Protein AF-A0A7H8TF10-F1 (afdb_monomer_lite)

Structure (mmCIF, N/CA/C/O backbone):
data_AF-A0A7H8TF10-F1
#
_entry.id   AF-A0A7H8TF10-F1
#
loop_
_atom_site.group_PDB
_atom_site.id
_atom_site.type_symbol
_atom_site.label_atom_id
_atom_site.label_alt_id
_atom_site.label_comp_id
_atom_site.label_asym_id
_atom_site.label_entity_id
_atom_site.label_seq_id
_atom_site.pdbx_PDB_ins_code
_atom_site.Cartn_x
_atom_site.Cartn_y
_atom_site.Cartn_z
_atom_site.occupancy
_atom_site.B_iso_or_equiv
_atom_site.auth_seq_id
_atom_site.auth_comp_id
_atom_site.auth_asym_id
_atom_site.auth_atom_id
_atom_site.pdbx_PDB_model_num
ATOM 1 N N . MET A 1 1 ? -20.694 -1.417 48.136 1.00 42.41 1 MET A N 1
ATOM 2 C CA . MET A 1 1 ? -20.228 -0.455 47.112 1.00 42.41 1 MET A CA 1
ATOM 3 C C . MET A 1 1 ? -19.610 -1.241 45.965 1.00 42.41 1 MET A C 1
ATOM 5 O O . MET A 1 1 ? -18.518 -1.773 46.115 1.00 42.41 1 MET A O 1
ATOM 9 N N . SER A 1 2 ? -20.337 -1.407 44.862 1.00 44.84 2 SER A N 1
ATOM 10 C CA . SER A 1 2 ? -19.860 -2.174 43.707 1.00 44.84 2 SER A CA 1
ATOM 11 C C . SER A 1 2 ? -18.919 -1.307 42.874 1.00 44.84 2 SER A C 1
ATOM 13 O O . SER A 1 2 ? -19.319 -0.244 42.404 1.00 44.84 2 SER A O 1
ATOM 15 N N . ARG A 1 3 ? -17.663 -1.741 42.708 1.00 53.97 3 ARG A N 1
ATOM 16 C CA . ARG A 1 3 ? -16.706 -1.102 41.792 1.00 53.97 3 ARG A CA 1
ATOM 17 C C . ARG A 1 3 ? -17.329 -1.038 40.390 1.00 53.97 3 ARG A C 1
ATOM 19 O O . ARG A 1 3 ? -17.786 -2.079 39.910 1.00 53.97 3 ARG A O 1
ATOM 26 N N . PRO A 1 4 ? -17.331 0.120 39.709 1.00 52.59 4 PRO A N 1
ATOM 27 C CA . PRO A 1 4 ? -17.712 0.155 38.309 1.00 52.59 4 PRO A CA 1
ATOM 28 C C . PRO A 1 4 ? -16.754 -0.758 37.540 1.00 52.59 4 PRO A C 1
ATOM 30 O O . PRO A 1 4 ? -15.534 -0.589 37.601 1.00 52.59 4 PRO A O 1
ATOM 33 N N . ARG A 1 5 ? -17.307 -1.767 36.855 1.00 54.16 5 ARG A N 1
ATOM 34 C CA . ARG A 1 5 ? -16.560 -2.578 35.892 1.00 54.16 5 ARG A CA 1
ATOM 35 C C . ARG A 1 5 ? -15.941 -1.600 34.897 1.00 54.16 5 ARG A C 1
ATOM 37 O O . ARG A 1 5 ? -16.673 -0.952 34.152 1.00 54.16 5 ARG A O 1
ATOM 44 N N . ARG A 1 6 ? -14.609 -1.468 34.915 1.00 49.38 6 ARG A N 1
ATOM 45 C CA . ARG A 1 6 ? -13.856 -0.819 33.837 1.00 49.38 6 ARG A CA 1
ATOM 46 C C . ARG A 1 6 ? -14.336 -1.477 32.547 1.00 49.38 6 ARG A C 1
ATOM 48 O O . ARG A 1 6 ? -14.052 -2.651 32.323 1.00 49.38 6 ARG A O 1
ATOM 55 N N . ARG A 1 7 ? -15.104 -0.748 31.733 1.00 51.22 7 ARG A N 1
ATOM 56 C CA . ARG A 1 7 ? -15.245 -1.106 30.323 1.00 51.22 7 ARG A CA 1
ATOM 57 C C . ARG A 1 7 ? -13.812 -1.218 29.792 1.00 51.22 7 ARG A C 1
ATOM 59 O O . ARG A 1 7 ? -13.016 -0.334 30.131 1.00 51.22 7 ARG A O 1
ATOM 66 N N . PRO A 1 8 ? -13.444 -2.280 29.058 1.00 47.03 8 PRO A N 1
ATOM 67 C CA . PRO A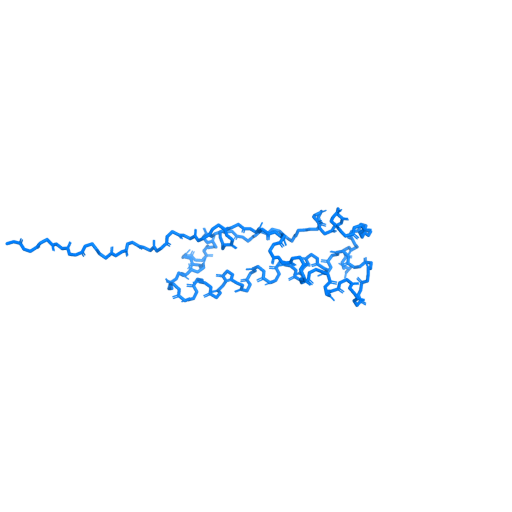 1 8 ? -12.173 -2.261 28.358 1.00 47.03 8 PRO A CA 1
ATOM 68 C C . PRO A 1 8 ? -12.173 -0.967 27.542 1.00 47.03 8 PRO A C 1
ATOM 70 O O . PRO A 1 8 ? -13.146 -0.675 26.844 1.00 47.03 8 PRO A O 1
ATOM 73 N N . GLY A 1 9 ? -11.155 -0.126 27.748 1.00 46.94 9 GLY A N 1
ATOM 74 C CA . GLY A 1 9 ? -10.956 1.039 26.893 1.00 46.94 9 GLY A CA 1
ATOM 75 C C . GLY A 1 9 ? -10.928 0.584 25.431 1.00 46.94 9 GLY A C 1
ATOM 76 O O . GLY A 1 9 ? -10.745 -0.614 25.184 1.00 46.94 9 GLY A O 1
ATOM 77 N N . PRO A 1 10 ? -11.129 1.494 24.463 1.00 54.28 10 PRO A N 1
ATOM 78 C CA . PRO A 1 10 ? -10.987 1.122 23.061 1.00 54.28 10 PRO A CA 1
ATOM 79 C C . PRO A 1 10 ? -9.667 0.365 22.903 1.00 54.28 10 PRO A C 1
ATOM 81 O O . PRO A 1 10 ? -8.644 0.806 23.438 1.00 54.28 10 PRO A O 1
ATOM 84 N N . ALA A 1 11 ? -9.711 -0.809 22.267 1.00 61.66 11 ALA A N 1
ATOM 85 C CA . ALA A 1 11 ? -8.496 -1.542 21.947 1.00 61.66 11 ALA A CA 1
ATOM 86 C C . ALA A 1 11 ? -7.525 -0.546 21.301 1.00 61.66 11 ALA A C 1
ATOM 88 O O . ALA A 1 11 ? -7.921 0.190 20.393 1.00 61.66 11 ALA A O 1
ATOM 89 N N . SER A 1 12 ? -6.296 -0.458 21.823 1.00 77.88 12 SER A N 1
ATOM 90 C CA . SER A 1 12 ? -5.279 0.400 21.215 1.00 77.88 12 SER A CA 1
ATOM 91 C C . SER A 1 12 ? -5.209 0.064 19.731 1.00 77.88 12 SER A C 1
ATOM 93 O O . SER A 1 12 ? -5.142 -1.116 19.379 1.00 77.88 12 SER A O 1
ATOM 95 N N . MET A 1 13 ? -5.267 1.084 18.874 1.00 82.38 13 MET A N 1
ATOM 96 C CA . MET A 1 13 ? -5.246 0.887 17.428 1.00 82.38 13 MET A CA 1
ATOM 97 C C . MET A 1 13 ? -4.009 0.059 17.047 1.00 82.38 13 MET A C 1
ATOM 99 O O . MET A 1 13 ? -2.905 0.414 17.471 1.00 82.38 13 MET A O 1
ATOM 103 N N . PRO A 1 14 ? -4.162 -1.045 16.295 1.00 87.31 14 PRO A N 1
ATOM 104 C CA . PRO A 1 14 ? -3.020 -1.830 15.858 1.00 87.31 14 PRO A CA 1
ATOM 105 C C . PRO A 1 14 ? -2.074 -1.000 14.976 1.00 87.31 14 PRO A C 1
ATOM 107 O O . PRO A 1 14 ? -2.557 -0.198 14.171 1.00 87.31 14 PRO A O 1
ATOM 110 N N . PRO A 1 15 ? -0.749 -1.235 15.030 1.00 88.00 15 PRO A N 1
ATOM 111 C CA . PRO A 1 15 ? 0.218 -0.474 14.235 1.00 88.00 15 PRO A CA 1
ATOM 112 C C . PRO A 1 15 ? -0.049 -0.486 12.722 1.00 88.00 15 PRO A C 1
ATOM 114 O O . PRO A 1 15 ? 0.108 0.533 12.065 1.00 88.00 15 PRO A O 1
ATOM 117 N N . HIS A 1 16 ? -0.510 -1.615 12.170 1.00 86.94 16 HIS A N 1
ATOM 118 C CA . HIS A 1 16 ? -0.832 -1.751 10.741 1.00 86.94 16 HIS A CA 1
ATOM 119 C C . HIS A 1 16 ? -2.113 -1.006 10.323 1.00 86.94 16 HIS A C 1
ATOM 121 O O . HIS A 1 16 ? -2.398 -0.889 9.137 1.00 86.94 16 HIS A O 1
ATOM 127 N N . VAL A 1 17 ? -2.899 -0.517 11.287 1.00 87.56 17 VAL A N 1
ATOM 128 C CA . VAL A 1 17 ? -4.087 0.319 11.064 1.00 87.56 17 VAL A CA 1
ATOM 129 C C . VAL A 1 17 ? -3.720 1.796 11.217 1.00 87.56 17 VAL A C 1
ATOM 131 O O . VAL A 1 17 ? -4.188 2.641 10.449 1.00 87.56 17 VAL A O 1
ATOM 134 N N . SER A 1 18 ? -2.869 2.137 12.189 1.00 86.75 18 SER A N 1
ATOM 135 C CA . SER A 1 18 ? -2.431 3.519 12.402 1.00 86.75 18 SER A CA 1
ATOM 136 C C . SER A 1 18 ? -1.453 3.986 11.326 1.00 86.75 18 SER A C 1
ATOM 138 O O . SER A 1 18 ? -1.605 5.100 10.827 1.00 86.75 18 SER A O 1
ATOM 140 N N . GLU A 1 19 ? -0.522 3.124 10.918 1.00 90.06 19 GLU A N 1
ATOM 141 C CA . GLU A 1 19 ? 0.580 3.427 10.005 1.00 90.06 19 GLU A CA 1
ATOM 142 C C . GLU A 1 19 ? 0.614 2.441 8.834 1.00 90.06 19 GLU A C 1
ATOM 144 O O . GLU A 1 19 ? 0.320 1.254 8.979 1.00 90.06 19 GLU A O 1
ATOM 149 N N . MET A 1 20 ? 0.989 2.931 7.652 1.00 93.56 20 MET A N 1
ATOM 150 C CA . MET A 1 20 ? 1.116 2.078 6.475 1.00 93.56 20 MET A CA 1
ATOM 151 C C . MET A 1 20 ? 2.413 1.268 6.548 1.00 93.56 20 MET A C 1
ATOM 153 O O . MET A 1 20 ? 3.505 1.830 6.485 1.00 93.56 20 MET A O 1
ATOM 157 N N . GLN A 1 21 ? 2.275 -0.056 6.616 1.00 94.31 21 GLN A N 1
ATOM 158 C CA . GLN A 1 21 ? 3.376 -1.021 6.580 1.00 94.31 21 GLN A CA 1
ATOM 159 C C . GLN A 1 21 ? 3.355 -1.745 5.223 1.00 94.31 21 GLN A C 1
ATOM 161 O O . GLN A 1 21 ? 2.651 -2.747 5.086 1.00 94.31 21 GLN A O 1
ATOM 166 N N . PRO A 1 22 ? 4.045 -1.228 4.188 1.00 94.44 22 PRO A N 1
ATOM 167 C CA . PRO A 1 22 ? 3.860 -1.687 2.811 1.00 94.44 22 PRO A CA 1
ATOM 168 C C . PRO A 1 22 ? 4.216 -3.166 2.599 1.00 94.44 22 PRO A C 1
ATOM 170 O O . PRO A 1 22 ? 3.568 -3.827 1.791 1.00 94.44 22 PRO A O 1
ATOM 173 N N . ASP A 1 23 ? 5.147 -3.722 3.381 1.00 97.31 23 ASP A N 1
ATOM 174 C CA . ASP A 1 23 ? 5.504 -5.145 3.327 1.00 97.31 23 ASP A CA 1
ATOM 175 C C . ASP A 1 23 ? 4.331 -6.092 3.633 1.00 97.31 23 ASP A C 1
ATOM 177 O O . ASP A 1 23 ? 4.284 -7.195 3.094 1.00 97.31 23 ASP A O 1
ATOM 181 N N . ARG A 1 24 ? 3.328 -5.659 4.414 1.00 96.81 24 ARG A N 1
ATOM 182 C CA . ARG A 1 24 ? 2.098 -6.438 4.667 1.00 96.81 24 ARG A CA 1
ATOM 183 C C . ARG A 1 24 ? 1.264 -6.651 3.398 1.00 96.81 24 ARG A C 1
ATOM 185 O O . ARG A 1 24 ? 0.493 -7.601 3.326 1.00 96.81 24 ARG A O 1
ATOM 192 N N . TYR A 1 25 ? 1.429 -5.783 2.403 1.00 97.31 25 TYR A N 1
ATOM 193 C CA . TYR A 1 25 ? 0.714 -5.818 1.127 1.00 97.31 25 TYR A CA 1
ATOM 194 C C . TYR A 1 25 ? 1.655 -6.149 -0.037 1.00 97.31 25 TYR A C 1
ATOM 196 O O . TYR A 1 25 ? 1.368 -5.800 -1.183 1.00 97.31 25 TYR A O 1
ATOM 204 N N . ARG A 1 26 ? 2.788 -6.811 0.239 1.00 97.75 26 ARG A N 1
ATOM 205 C CA . ARG A 1 26 ? 3.763 -7.188 -0.790 1.00 97.75 26 ARG A CA 1
ATOM 206 C C . ARG A 1 26 ? 3.129 -7.992 -1.920 1.00 97.75 26 ARG A C 1
ATOM 208 O O . ARG A 1 26 ? 3.380 -7.677 -3.078 1.00 97.75 26 ARG A O 1
ATOM 215 N N . ASP A 1 27 ? 2.250 -8.933 -1.591 1.00 98.12 27 ASP A N 1
ATOM 216 C CA . ASP A 1 27 ? 1.559 -9.762 -2.584 1.00 98.12 27 ASP A CA 1
ATOM 217 C C . ASP A 1 27 ? 0.591 -8.947 -3.457 1.00 98.12 27 ASP A C 1
ATOM 219 O O . ASP A 1 27 ? 0.409 -9.255 -4.630 1.00 98.12 27 ASP A O 1
ATOM 223 N N . VAL A 1 28 ? 0.024 -7.854 -2.928 1.00 98.00 28 VAL A N 1
ATOM 224 C CA . VAL A 1 28 ? -0.821 -6.930 -3.708 1.00 98.00 28 VAL A CA 1
ATOM 225 C C . VAL A 1 28 ? 0.011 -6.210 -4.767 1.00 98.00 28 VAL A C 1
ATOM 227 O O . VAL A 1 28 ? -0.413 -6.106 -5.916 1.00 98.00 28 VAL A O 1
ATOM 230 N N . ALA A 1 29 ? 1.198 -5.720 -4.393 1.00 97.75 29 ALA A N 1
ATOM 231 C CA . ALA A 1 29 ? 2.119 -5.110 -5.349 1.00 97.75 29 ALA A CA 1
ATOM 232 C C . ALA A 1 29 ? 2.627 -6.136 -6.371 1.00 97.75 29 ALA A C 1
ATOM 234 O O . ALA A 1 29 ? 2.611 -5.849 -7.564 1.00 97.75 29 ALA A O 1
ATOM 235 N N . ALA A 1 30 ? 3.025 -7.329 -5.917 1.00 97.94 30 ALA A N 1
ATOM 236 C CA . ALA A 1 30 ? 3.524 -8.395 -6.782 1.00 97.94 30 ALA A CA 1
ATOM 237 C C . ALA A 1 30 ? 2.476 -8.811 -7.823 1.00 97.94 30 ALA A C 1
ATOM 239 O O . ALA A 1 30 ? 2.754 -8.752 -9.015 1.00 97.94 30 ALA A O 1
ATOM 240 N N . GLY A 1 31 ? 1.248 -9.111 -7.389 1.00 98.00 31 GLY A N 1
ATOM 241 C CA . GLY A 1 31 ? 0.166 -9.500 -8.294 1.00 98.00 31 GLY A CA 1
ATOM 242 C C . GLY A 1 31 ? -0.233 -8.394 -9.276 1.00 98.00 31 GLY A C 1
ATOM 243 O O . GLY A 1 31 ? -0.619 -8.680 -10.405 1.00 98.00 31 GLY A O 1
ATOM 244 N N . TYR A 1 32 ? -0.103 -7.119 -8.892 1.00 97.1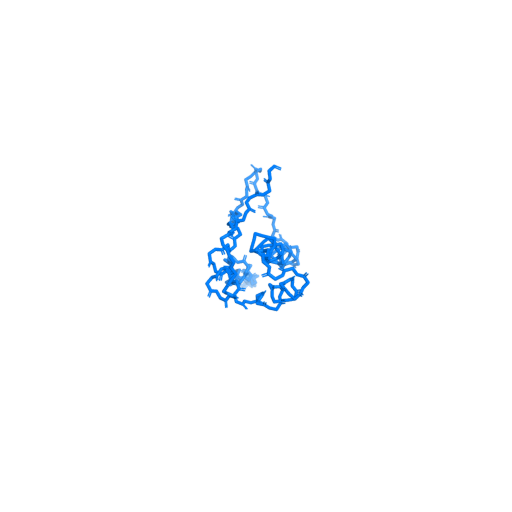9 32 TYR A N 1
ATOM 245 C CA . TYR A 1 32 ? -0.308 -6.017 -9.835 1.00 97.19 32 TYR A CA 1
ATOM 246 C C . TYR A 1 32 ? 0.805 -5.958 -10.892 1.00 97.19 32 TYR A C 1
ATOM 248 O O . TYR A 1 32 ? 0.530 -5.823 -12.085 1.00 97.19 32 TYR A O 1
ATOM 256 N N . LEU A 1 33 ? 2.062 -6.078 -10.459 1.00 97.56 33 LEU A N 1
ATOM 257 C CA . LEU A 1 33 ? 3.234 -6.011 -11.333 1.00 97.56 33 LEU A CA 1
ATOM 258 C C . LEU A 1 33 ? 3.369 -7.236 -12.246 1.00 97.56 33 LEU A C 1
ATOM 260 O O . LEU A 1 33 ? 3.928 -7.111 -13.327 1.00 97.56 33 LEU A O 1
ATOM 264 N N . GLU A 1 34 ? 2.814 -8.392 -11.883 1.00 96.88 34 GLU A N 1
ATOM 265 C CA . GLU A 1 34 ? 2.716 -9.540 -12.796 1.00 96.88 34 GLU A CA 1
ATOM 266 C C . GLU A 1 34 ? 1.943 -9.190 -14.079 1.00 96.88 34 GLU A C 1
ATOM 268 O O . GLU A 1 34 ? 2.334 -9.601 -15.170 1.00 96.88 34 GLU A O 1
ATOM 273 N N . ALA A 1 35 ? 0.876 -8.392 -13.964 1.00 95.56 35 ALA A N 1
ATOM 274 C CA . ALA A 1 35 ? 0.096 -7.920 -15.108 1.00 95.56 35 ALA A CA 1
ATOM 275 C C . ALA A 1 35 ? 0.677 -6.646 -15.749 1.00 95.56 35 ALA A C 1
ATOM 277 O O . ALA A 1 35 ? 0.509 -6.422 -16.951 1.00 95.56 35 ALA A O 1
ATOM 278 N N . HIS A 1 36 ? 1.353 -5.808 -14.956 1.00 94.56 36 HIS A N 1
ATOM 279 C CA . HIS A 1 36 ? 1.865 -4.498 -15.368 1.00 94.56 36 HIS A CA 1
ATOM 280 C C . HIS A 1 36 ? 3.292 -4.245 -14.832 1.00 94.56 36 HIS A C 1
ATOM 282 O O . HIS A 1 36 ? 3.464 -3.428 -13.923 1.00 94.56 36 HIS A O 1
ATOM 288 N N . PRO A 1 37 ? 4.332 -4.904 -15.386 1.00 93.00 37 PRO A N 1
ATOM 289 C CA . PRO A 1 37 ? 5.674 -4.950 -14.780 1.00 93.00 37 PRO A CA 1
ATOM 290 C C . PRO A 1 37 ? 6.359 -3.596 -14.565 1.00 93.00 37 PRO A C 1
ATOM 292 O O . PRO A 1 37 ? 7.135 -3.437 -13.626 1.00 93.00 37 PRO A O 1
ATOM 295 N N . ASP A 1 38 ? 6.051 -2.608 -15.404 1.00 93.56 38 ASP A N 1
ATOM 296 C CA . ASP A 1 38 ? 6.699 -1.292 -15.379 1.00 93.56 38 ASP A CA 1
ATOM 297 C C . ASP A 1 38 ? 5.883 -0.216 -14.641 1.00 93.56 38 ASP A C 1
ATOM 299 O O . ASP A 1 38 ? 6.276 0.953 -14.597 1.00 93.56 38 ASP A O 1
ATOM 303 N N . ASP A 1 39 ? 4.732 -0.569 -14.065 1.00 95.25 39 ASP A N 1
ATOM 304 C CA . ASP A 1 39 ? 3.775 0.410 -13.552 1.00 95.25 39 ASP A CA 1
ATOM 305 C C . ASP A 1 39 ? 3.904 0.650 -12.037 1.00 95.25 39 ASP A C 1
ATOM 307 O O . ASP A 1 39 ? 3.054 0.294 -11.213 1.00 95.25 39 ASP A O 1
ATOM 311 N N . THR A 1 40 ? 5.008 1.303 -11.663 1.00 96.44 40 THR A N 1
ATOM 312 C CA . THR A 1 40 ? 5.351 1.639 -10.270 1.00 96.44 40 THR A CA 1
ATOM 313 C C . THR A 1 40 ? 4.271 2.458 -9.569 1.00 96.44 40 THR A C 1
ATOM 315 O O . THR A 1 40 ? 4.003 2.252 -8.381 1.00 96.44 40 THR A O 1
ATOM 318 N N . PHE A 1 41 ? 3.669 3.422 -10.275 1.00 95.94 41 PHE A N 1
ATOM 319 C CA . PHE A 1 41 ? 2.675 4.311 -9.679 1.00 95.94 41 PHE A CA 1
ATOM 320 C C . PHE A 1 41 ? 1.425 3.526 -9.297 1.00 95.94 41 PHE A C 1
ATOM 322 O O . PHE A 1 41 ? 0.971 3.603 -8.149 1.00 95.94 41 PHE A O 1
ATOM 329 N N . TRP A 1 42 ? 0.885 2.739 -10.227 1.00 96.56 42 TRP A N 1
ATOM 330 C CA . TRP A 1 42 ? -0.347 2.016 -9.963 1.00 96.56 42 TRP A CA 1
ATOM 331 C C . TRP A 1 42 ? -0.152 0.825 -9.023 1.00 96.56 42 TRP A C 1
ATOM 333 O O . TRP A 1 42 ? -1.031 0.586 -8.192 1.00 96.56 42 TRP A O 1
ATOM 343 N N . ALA A 1 43 ? 1.021 0.185 -9.020 1.00 97.50 43 ALA A N 1
ATOM 344 C CA . ALA A 1 43 ? 1.387 -0.787 -7.989 1.00 97.50 43 ALA A CA 1
ATOM 345 C C . ALA A 1 43 ? 1.395 -0.155 -6.582 1.00 97.50 43 ALA A C 1
ATOM 347 O O . ALA A 1 43 ? 0.816 -0.702 -5.638 1.00 97.50 43 ALA A O 1
ATOM 348 N N . ALA A 1 44 ? 1.965 1.047 -6.428 1.00 97.50 44 ALA A N 1
ATOM 349 C CA . ALA A 1 44 ? 1.929 1.774 -5.156 1.00 97.50 44 ALA A CA 1
ATOM 350 C C . ALA A 1 44 ? 0.499 2.185 -4.767 1.00 97.50 44 ALA A C 1
ATOM 352 O O . ALA A 1 44 ? 0.115 2.089 -3.599 1.00 97.50 44 ALA A O 1
ATOM 353 N N . MET A 1 45 ? -0.323 2.600 -5.733 1.00 97.62 45 MET A N 1
ATOM 354 C CA . MET A 1 45 ? -1.737 2.900 -5.497 1.00 97.62 45 MET A CA 1
ATOM 355 C C . MET A 1 45 ? -2.532 1.664 -5.067 1.00 97.62 45 MET A C 1
ATOM 357 O O . MET A 1 45 ? -3.426 1.795 -4.231 1.00 97.62 45 MET A O 1
ATOM 361 N N . ALA A 1 46 ? -2.223 0.478 -5.598 1.00 97.50 46 ALA A N 1
ATOM 362 C CA . ALA A 1 46 ? -2.859 -0.773 -5.193 1.00 97.50 46 ALA A CA 1
ATOM 363 C C . ALA A 1 46 ? -2.572 -1.088 -3.717 1.00 97.50 46 ALA A C 1
ATOM 365 O O . ALA A 1 46 ? -3.508 -1.303 -2.945 1.00 97.50 46 ALA A O 1
ATOM 366 N N . VAL A 1 47 ? -1.304 -0.994 -3.297 1.00 97.94 47 VAL A N 1
ATOM 367 C CA . VAL A 1 47 ? -0.901 -1.139 -1.885 1.00 97.94 47 VAL A CA 1
ATOM 368 C C . VAL A 1 47 ? -1.604 -0.115 -0.996 1.00 97.94 47 VAL A C 1
ATOM 370 O O . VAL A 1 47 ? -2.179 -0.461 0.035 1.00 97.94 47 VAL A O 1
ATOM 373 N N . TRP A 1 48 ? -1.606 1.153 -1.408 1.00 96.81 48 TRP A N 1
ATOM 374 C CA . TRP A 1 48 ? -2.244 2.229 -0.653 1.00 96.81 48 TRP A CA 1
ATOM 375 C C . TRP A 1 48 ? -3.752 2.009 -0.477 1.00 96.81 48 TRP A C 1
ATOM 377 O O . TRP A 1 48 ? -4.285 2.181 0.620 1.00 96.81 48 TRP A O 1
ATOM 387 N N . LYS A 1 49 ? -4.447 1.577 -1.536 1.00 96.50 49 LYS A N 1
ATOM 388 C CA . LYS A 1 49 ? -5.876 1.236 -1.484 1.00 96.50 49 LYS A CA 1
ATOM 389 C C . LYS A 1 49 ? -6.142 0.043 -0.566 1.00 96.50 49 LYS A C 1
ATOM 391 O O . LYS A 1 49 ? -7.106 0.098 0.194 1.00 96.50 49 LYS A O 1
ATOM 396 N N . ALA A 1 50 ? -5.299 -0.991 -0.604 1.00 97.06 50 ALA A N 1
ATOM 397 C CA . ALA A 1 50 ? -5.418 -2.152 0.278 1.00 97.06 50 ALA A CA 1
ATOM 398 C C . ALA A 1 50 ? -5.291 -1.751 1.758 1.00 97.06 50 ALA A C 1
ATOM 400 O O . ALA A 1 50 ? -6.160 -2.091 2.561 1.00 97.06 50 ALA A O 1
ATOM 401 N N . TYR A 1 51 ? -4.294 -0.927 2.093 1.00 95.56 51 TYR A N 1
ATOM 402 C CA . TYR A 1 51 ? -4.143 -0.355 3.433 1.00 95.56 51 TYR A CA 1
ATOM 403 C C . TYR A 1 51 ? -5.369 0.461 3.868 1.00 95.56 51 TYR A C 1
ATOM 405 O O . TYR A 1 51 ? -5.900 0.269 4.963 1.00 95.56 51 TYR A O 1
ATOM 413 N N . LEU A 1 52 ? -5.861 1.365 3.014 1.00 93.44 52 LEU A N 1
ATOM 414 C CA . LEU A 1 52 ? -7.026 2.189 3.349 1.00 93.44 52 LEU A CA 1
ATOM 415 C C . LEU A 1 52 ? -8.302 1.360 3.540 1.00 93.44 52 LEU A C 1
ATOM 417 O O . LEU A 1 52 ? -9.140 1.739 4.363 1.00 93.44 52 LEU A O 1
ATOM 421 N N . ALA A 1 53 ? -8.457 0.261 2.799 1.00 93.50 53 ALA A N 1
ATOM 422 C CA . ALA A 1 53 ? -9.566 -0.669 2.963 1.00 93.50 53 ALA A CA 1
ATOM 423 C C . ALA A 1 53 ? -9.484 -1.396 4.312 1.00 93.50 53 ALA A C 1
ATOM 425 O O . ALA A 1 53 ? -10.436 -1.315 5.086 1.00 93.50 53 ALA A O 1
ATOM 426 N N . GLU A 1 54 ? -8.334 -1.992 4.645 1.00 93.69 54 GLU A N 1
ATOM 427 C CA . GLU A 1 54 ? -8.123 -2.665 5.935 1.00 93.69 54 GLU A CA 1
ATOM 428 C C . GLU A 1 54 ? -8.352 -1.708 7.111 1.00 93.69 54 GLU A C 1
ATOM 430 O O . GLU A 1 54 ? -9.082 -2.019 8.055 1.00 93.69 54 GLU A O 1
ATOM 435 N N . ARG A 1 55 ? -7.802 -0.492 7.024 1.00 91.19 55 ARG A N 1
ATOM 436 C CA . ARG A 1 55 ? -8.001 0.543 8.040 1.00 91.19 55 ARG A CA 1
ATOM 437 C C . ARG A 1 55 ? -9.474 0.899 8.213 1.00 91.19 55 ARG A C 1
ATOM 439 O O . ARG A 1 55 ? -9.950 1.039 9.338 1.00 91.19 55 ARG A O 1
ATOM 446 N N . ARG A 1 56 ? -10.197 1.088 7.104 1.00 90.44 56 ARG A N 1
ATOM 447 C CA . ARG A 1 56 ? -11.631 1.405 7.119 1.00 90.44 56 ARG A CA 1
ATOM 448 C C . ARG A 1 56 ? -12.429 0.287 7.778 1.00 90.44 56 ARG A C 1
ATOM 450 O O . ARG A 1 56 ? -13.305 0.587 8.586 1.00 90.44 56 ARG A O 1
ATOM 457 N N . ASP A 1 57 ? -12.127 -0.957 7.440 1.00 92.56 57 ASP A N 1
ATOM 458 C CA . ASP A 1 57 ? -12.852 -2.115 7.947 1.00 92.56 57 ASP A CA 1
ATOM 459 C C . ASP A 1 57 ? -12.598 -2.283 9.453 1.00 92.56 57 ASP A C 1
ATOM 461 O O . ASP A 1 57 ? -13.556 -2.364 10.219 1.00 92.56 57 ASP A O 1
ATOM 465 N N . TRP A 1 58 ? -11.348 -2.138 9.914 1.00 91.38 58 TRP A N 1
ATOM 466 C CA . TRP A 1 58 ? 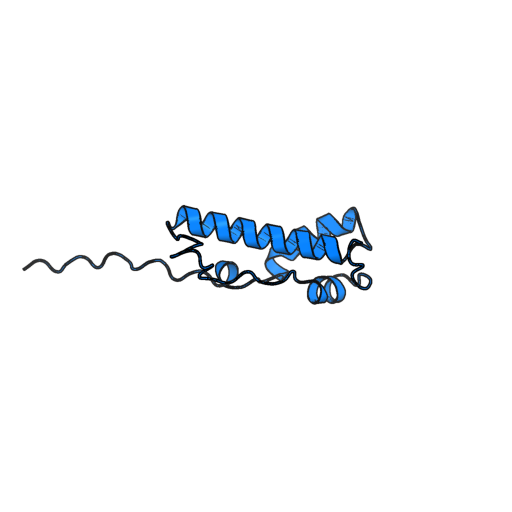-11.041 -2.126 11.350 1.00 91.38 58 TRP A CA 1
ATOM 467 C C . TRP A 1 58 ? -11.771 -1.002 12.095 1.00 91.38 58 TRP A C 1
ATOM 469 O O . TRP A 1 58 ? -12.352 -1.235 13.156 1.00 91.38 58 TRP A O 1
ATO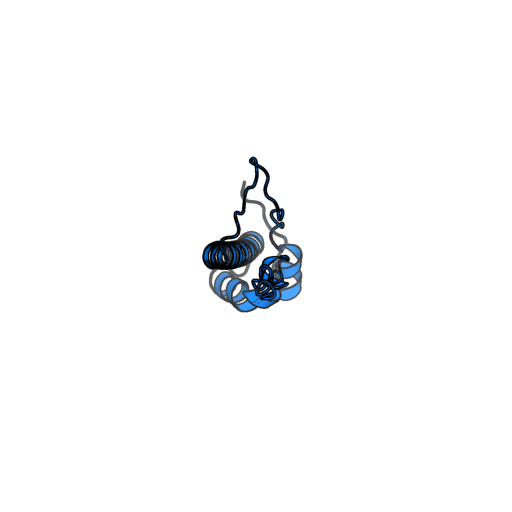M 479 N N . MET A 1 59 ? -11.775 0.221 11.548 1.00 89.06 59 MET A N 1
ATOM 480 C CA . MET A 1 59 ? -12.473 1.354 12.167 1.00 89.06 59 MET A CA 1
ATOM 481 C C . MET A 1 59 ? -13.975 1.097 12.287 1.00 89.06 59 MET A C 1
ATOM 483 O O . MET A 1 59 ? -14.551 1.347 13.346 1.00 89.06 59 MET A O 1
ATOM 487 N N . ARG A 1 60 ? -14.600 0.575 11.226 1.00 89.44 60 ARG A N 1
ATOM 488 C CA . ARG A 1 60 ? -16.021 0.212 11.221 1.00 89.44 60 ARG A CA 1
ATOM 489 C C . ARG A 1 60 ? -16.318 -0.824 12.302 1.00 89.44 60 ARG A C 1
ATOM 491 O O . ARG A 1 60 ? -17.234 -0.618 13.095 1.00 89.44 60 ARG A O 1
ATOM 498 N N . ASP A 1 61 ? -15.523 -1.885 12.360 1.00 91.56 61 ASP A N 1
ATOM 499 C CA . ASP A 1 61 ? -15.752 -3.016 13.259 1.00 91.56 61 ASP A CA 1
ATOM 500 C C . ASP A 1 61 ? -15.499 -2.647 14.738 1.00 91.56 61 ASP A C 1
ATOM 502 O O . ASP A 1 61 ? -16.063 -3.264 15.640 1.00 91.56 61 ASP A O 1
ATOM 506 N N . ASN A 1 62 ? -14.724 -1.585 14.999 1.00 88.56 62 ASN A N 1
ATOM 507 C CA . ASN A 1 62 ? -14.439 -1.060 16.341 1.00 88.56 62 ASN A CA 1
ATOM 508 C C . ASN A 1 62 ? -15.220 0.226 16.687 1.00 88.56 62 ASN A C 1
ATOM 510 O O . ASN A 1 62 ? -14.964 0.845 17.721 1.00 88.56 62 ASN A O 1
ATOM 514 N N . GLY A 1 63 ? -16.165 0.653 15.841 1.00 87.44 63 GLY A N 1
ATOM 515 C CA . GLY A 1 63 ? -16.991 1.845 16.079 1.00 87.44 63 GLY A CA 1
ATOM 516 C C . GLY A 1 63 ? -16.222 3.175 16.059 1.00 87.44 63 GLY A C 1
ATOM 517 O O . GLY A 1 63 ? -16.698 4.174 16.604 1.00 87.44 63 GLY A O 1
ATOM 518 N N . VAL A 1 64 ? -15.040 3.209 15.443 1.00 83.81 64 VAL A N 1
ATOM 519 C CA . VAL A 1 64 ? -14.196 4.403 15.323 1.00 83.81 64 VAL A CA 1
ATOM 520 C C . VAL A 1 64 ? -14.635 5.218 14.108 1.00 83.81 64 VAL A C 1
ATOM 522 O O . VAL A 1 64 ? -14.675 4.725 12.981 1.00 83.81 64 VAL A O 1
ATOM 525 N N . ARG A 1 65 ? -14.953 6.500 14.314 1.00 79.31 65 ARG A N 1
ATOM 526 C CA . ARG A 1 65 ? -15.274 7.422 13.215 1.00 79.31 65 ARG A CA 1
ATOM 527 C C . ARG A 1 65 ? -13.989 8.001 12.623 1.00 79.31 65 ARG A C 1
ATOM 529 O O . ARG A 1 65 ? -13.201 8.606 13.343 1.00 79.31 65 ARG A O 1
ATOM 536 N N . ARG A 1 66 ? -13.820 7.869 11.302 1.00 73.75 66 ARG A N 1
ATOM 537 C CA . ARG A 1 66 ? -12.682 8.444 10.554 1.00 73.75 66 ARG A CA 1
ATOM 538 C C . ARG A 1 66 ? -12.657 9.974 10.596 1.00 73.75 66 ARG A C 1
ATOM 540 O O . ARG A 1 66 ? -11.592 10.576 10.638 1.00 73.75 66 ARG A O 1
ATOM 547 N N . TYR A 1 67 ? -13.840 10.583 10.570 1.00 74.94 67 TYR A N 1
ATOM 548 C CA . TYR A 1 67 ? -14.005 12.028 10.626 1.00 74.94 67 TYR A CA 1
ATOM 549 C C . TYR A 1 67 ? -14.665 12.422 11.941 1.00 74.94 67 TYR A C 1
ATOM 551 O O . TYR A 1 67 ? -15.729 11.901 12.288 1.00 74.94 67 TYR A O 1
ATOM 559 N N . VAL A 1 68 ? -14.041 13.362 12.643 1.00 70.56 68 VAL A N 1
ATOM 560 C CA . VAL A 1 68 ? -14.611 14.047 13.808 1.00 70.56 68 VAL A CA 1
ATOM 561 C C . VAL A 1 68 ? -14.587 15.534 13.482 1.00 70.56 68 VAL A C 1
ATOM 563 O O . VAL A 1 68 ? -13.551 16.058 13.078 1.00 70.56 68 VAL A O 1
ATOM 566 N N . ASP A 1 69 ? -15.752 16.180 13.540 1.00 77.38 69 ASP A N 1
ATOM 567 C CA . ASP A 1 69 ? -15.935 17.598 13.194 1.00 77.38 69 ASP A CA 1
ATOM 568 C C . ASP A 1 69 ? -15.354 17.986 11.818 1.00 77.38 69 ASP A C 1
ATOM 570 O O . ASP A 1 69 ? -14.752 19.041 11.631 1.00 77.38 69 ASP A O 1
ATOM 574 N N . GLY A 1 70 ? -15.501 17.087 10.837 1.00 71.75 70 GLY A N 1
ATOM 575 C CA . GLY A 1 70 ? -15.041 17.291 9.460 1.00 71.75 70 GLY A CA 1
ATOM 576 C C . GLY A 1 70 ? -13.535 17.114 9.233 1.00 71.75 70 GLY A C 1
ATOM 577 O O . GLY A 1 70 ? -13.079 17.277 8.104 1.00 71.75 70 GLY A O 1
ATOM 578 N N . ARG A 1 71 ? -12.751 16.749 10.258 1.00 70.00 71 ARG A N 1
ATOM 579 C CA . ARG A 1 71 ? -11.301 16.512 10.140 1.00 70.00 71 ARG A CA 1
ATOM 580 C C . ARG A 1 71 ? -10.976 15.020 10.156 1.00 70.00 71 ARG A C 1
ATOM 582 O O . ARG A 1 71 ? -11.537 14.278 10.960 1.00 70.00 71 ARG A O 1
ATOM 589 N N . ASP A 1 72 ? -10.067 14.596 9.271 1.00 77.75 72 ASP A N 1
ATOM 590 C CA . ASP A 1 72 ? -9.483 13.246 9.298 1.00 77.75 72 ASP A CA 1
ATOM 591 C C . ASP A 1 72 ? -8.600 13.131 10.545 1.00 77.75 72 ASP A C 1
ATOM 593 O O . ASP A 1 72 ? -7.580 13.814 10.659 1.00 77.75 72 ASP A O 1
ATOM 597 N N . THR A 1 73 ? -9.020 12.307 11.502 1.00 71.62 73 THR A N 1
ATOM 598 C CA . THR A 1 73 ? -8.366 12.201 12.813 1.00 71.62 73 THR A CA 1
ATOM 599 C C . THR A 1 73 ? -7.046 11.448 12.769 1.00 71.62 73 THR A C 1
ATOM 601 O O . THR A 1 73 ? -6.256 11.556 13.704 1.00 71.62 73 THR A O 1
ATOM 604 N N . LEU A 1 74 ? -6.792 10.693 11.700 1.00 75.88 74 LEU A N 1
ATOM 605 C CA . LEU A 1 74 ? -5.642 9.800 11.615 1.00 75.88 74 LEU A CA 1
ATOM 606 C C . LEU A 1 74 ? -4.683 10.158 10.474 1.00 75.88 74 LEU A C 1
ATOM 608 O O . LEU A 1 74 ? -3.673 9.476 10.291 1.00 75.88 74 LEU A O 1
ATOM 612 N N . GLY A 1 75 ? -5.024 11.181 9.684 1.00 81.19 75 GLY A N 1
ATOM 613 C CA . GLY A 1 75 ? -4.323 11.545 8.458 1.00 81.19 75 GLY A CA 1
ATOM 614 C C . GLY A 1 75 ? -4.424 10.468 7.373 1.00 81.19 75 GLY A C 1
ATOM 615 O O . GLY A 1 75 ? -4.652 9.286 7.633 1.00 81.19 75 GLY A O 1
ATOM 616 N N . THR A 1 76 ? -4.225 10.864 6.120 1.00 80.62 76 THR A N 1
ATOM 617 C CA . THR A 1 76 ? -4.159 9.919 5.001 1.00 80.62 76 THR A CA 1
ATOM 618 C C . THR A 1 76 ? -2.702 9.805 4.541 1.00 80.62 76 THR A C 1
ATOM 620 O O . THR A 1 76 ? -2.139 10.809 4.096 1.00 80.62 76 THR A O 1
ATOM 623 N N . PRO A 1 77 ? -2.057 8.626 4.665 1.00 87.38 77 PRO A N 1
ATOM 624 C CA . PRO A 1 77 ? -0.671 8.465 4.238 1.00 87.38 77 PRO A CA 1
ATOM 625 C C . PRO A 1 77 ? -0.559 8.589 2.720 1.00 87.38 77 PRO A C 1
ATOM 627 O O . PRO A 1 77 ? -1.537 8.398 1.997 1.00 87.38 77 PRO A O 1
ATOM 630 N N . ARG A 1 78 ? 0.641 8.895 2.226 1.00 90.94 78 ARG A N 1
ATOM 631 C CA . ARG A 1 78 ? 0.924 8.897 0.784 1.00 90.94 78 ARG A CA 1
ATOM 632 C C . ARG A 1 78 ? 1.136 7.463 0.275 1.00 90.94 78 ARG A C 1
ATOM 634 O O . ARG A 1 78 ? 1.579 6.625 1.059 1.00 90.94 78 ARG A O 1
ATOM 641 N N . PRO A 1 79 ? 0.887 7.178 -1.015 1.00 94.06 79 PRO A N 1
ATOM 642 C CA . PRO A 1 79 ? 1.228 5.888 -1.610 1.00 94.06 79 PRO A CA 1
ATOM 643 C C . PRO A 1 79 ? 2.733 5.564 -1.504 1.00 94.06 79 PRO A C 1
ATOM 645 O O . PRO A 1 79 ? 3.561 6.472 -1.641 1.00 94.06 79 PRO A O 1
ATOM 648 N N . PRO A 1 80 ? 3.123 4.290 -1.302 1.00 96.69 80 PRO A N 1
ATOM 649 C CA . PRO A 1 80 ? 4.509 3.885 -1.049 1.00 96.69 80 PRO A CA 1
ATOM 650 C C . PRO A 1 80 ? 5.343 3.740 -2.338 1.00 96.69 80 PRO A C 1
ATOM 652 O O . PRO A 1 80 ? 5.953 2.702 -2.582 1.00 96.69 80 PRO A O 1
ATOM 655 N N . ILE A 1 81 ? 5.402 4.789 -3.166 1.00 96.75 81 ILE A N 1
ATOM 656 C CA . ILE A 1 81 ? 6.063 4.765 -4.489 1.00 96.75 81 ILE A CA 1
ATOM 657 C C . ILE A 1 81 ? 7.540 4.361 -4.392 1.00 96.75 81 ILE A C 1
ATOM 659 O O . ILE A 1 81 ? 7.992 3.468 -5.106 1.00 96.75 81 ILE A O 1
ATOM 663 N N . ALA A 1 82 ? 8.295 4.999 -3.492 1.00 96.44 82 ALA A N 1
ATOM 664 C CA . ALA A 1 82 ? 9.720 4.714 -3.325 1.00 96.44 82 ALA A CA 1
ATOM 665 C C . ALA A 1 82 ? 9.969 3.265 -2.883 1.00 96.44 82 ALA A C 1
ATOM 667 O O . ALA A 1 82 ? 10.910 2.635 -3.358 1.00 96.44 82 ALA A O 1
ATOM 668 N N . TRP A 1 83 ? 9.108 2.731 -2.013 1.00 97.69 83 TRP A N 1
ATOM 669 C CA . TRP A 1 83 ? 9.206 1.346 -1.564 1.00 97.69 83 TRP A CA 1
ATOM 670 C C . TRP A 1 83 ? 8.929 0.367 -2.709 1.00 97.69 83 TRP A C 1
ATOM 672 O O . TRP A 1 83 ? 9.713 -0.555 -2.882 1.00 97.69 83 TRP A O 1
ATOM 682 N N . VAL A 1 84 ? 7.901 0.587 -3.543 1.00 97.56 84 VAL A N 1
ATOM 683 C CA . VAL A 1 84 ? 7.641 -0.286 -4.708 1.00 97.56 84 VAL A CA 1
ATOM 684 C C . VAL A 1 84 ? 8.852 -0.310 -5.639 1.00 97.56 84 VAL A C 1
ATOM 686 O O . VAL A 1 84 ? 9.341 -1.385 -5.979 1.00 97.56 84 VAL A O 1
ATOM 689 N N . ARG A 1 85 ? 9.388 0.872 -5.971 1.00 96.75 85 ARG A N 1
ATOM 690 C CA . ARG A 1 85 ? 10.559 1.008 -6.845 1.00 96.75 85 ARG A CA 1
ATOM 691 C C . ARG A 1 85 ? 11.756 0.210 -6.334 1.00 96.75 85 ARG A C 1
ATOM 693 O O . ARG A 1 85 ? 12.369 -0.543 -7.080 1.00 96.75 85 ARG A O 1
ATOM 700 N N . LEU A 1 86 ? 12.097 0.394 -5.060 1.00 97.56 86 LEU A N 1
ATOM 701 C CA . LEU A 1 86 ? 13.272 -0.234 -4.456 1.00 97.56 86 LEU A CA 1
ATOM 702 C C . LEU A 1 86 ? 13.078 -1.739 -4.229 1.00 97.56 86 LEU A C 1
ATOM 704 O O . LEU A 1 86 ? 14.018 -2.500 -4.425 1.00 97.56 86 LEU A O 1
ATOM 708 N N . THR A 1 87 ? 11.876 -2.173 -3.843 1.00 97.75 87 THR A N 1
ATOM 709 C CA . THR A 1 87 ? 11.588 -3.577 -3.513 1.00 97.75 87 THR A CA 1
ATOM 710 C C . THR A 1 87 ? 11.432 -4.460 -4.749 1.00 97.75 87 THR A C 1
ATOM 712 O O . THR A 1 87 ? 11.851 -5.615 -4.717 1.00 97.75 87 THR A O 1
ATOM 715 N N . PHE A 1 88 ? 10.834 -3.940 -5.825 1.00 96.69 88 PHE A N 1
ATOM 716 C CA . PHE A 1 88 ? 10.527 -4.713 -7.035 1.00 96.69 88 PHE A CA 1
ATOM 717 C C . PHE A 1 88 ? 11.417 -4.364 -8.235 1.00 96.69 88 PHE A C 1
ATOM 719 O O . PHE A 1 88 ? 11.291 -4.990 -9.281 1.00 96.69 88 PHE A O 1
ATOM 726 N N . GLY A 1 89 ? 12.323 -3.389 -8.102 1.00 95.75 89 GLY A N 1
ATOM 727 C CA . GLY A 1 89 ? 13.229 -2.993 -9.185 1.00 95.75 89 GLY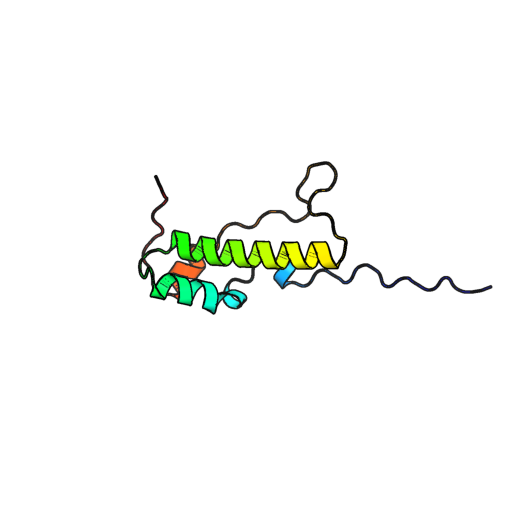 A CA 1
ATOM 728 C C . GLY A 1 89 ? 12.522 -2.330 -10.371 1.00 95.75 89 GLY A C 1
ATOM 729 O O . GLY A 1 89 ? 13.031 -2.376 -11.487 1.00 95.75 89 GLY A O 1
ATOM 730 N N . THR A 1 90 ? 11.351 -1.733 -10.143 1.00 94.50 90 THR A N 1
ATOM 731 C CA . THR A 1 90 ? 10.538 -1.099 -11.186 1.00 94.50 90 THR A CA 1
ATOM 732 C C . THR A 1 90 ? 11.099 0.281 -11.571 1.00 94.50 90 THR A C 1
ATOM 734 O O . THR A 1 90 ? 11.877 0.874 -10.812 1.00 94.50 90 THR A O 1
ATOM 737 N N . PRO A 1 91 ? 10.737 0.840 -12.742 1.00 93.31 91 PRO A N 1
ATOM 738 C CA . PRO A 1 91 ? 11.196 2.168 -13.156 1.00 93.31 91 PRO A CA 1
ATOM 739 C C . PRO A 1 91 ? 10.638 3.299 -12.273 1.00 93.31 91 PRO A C 1
ATOM 741 O O . PRO A 1 91 ? 9.815 3.103 -11.376 1.00 93.31 91 PRO A O 1
ATOM 744 N N . GLU A 1 92 ? 11.082 4.534 -12.512 1.00 91.88 92 GLU A N 1
ATOM 745 C CA . GLU A 1 92 ? 10.499 5.699 -11.846 1.00 91.88 92 GLU A CA 1
ATOM 746 C C . GLU A 1 92 ? 9.006 5.848 -12.180 1.00 91.88 92 GLU A C 1
ATOM 748 O O . GLU A 1 92 ? 8.576 5.612 -13.311 1.00 91.88 92 GLU A O 1
ATOM 753 N N . ALA A 1 93 ? 8.207 6.224 -11.177 1.00 87.12 93 ALA A N 1
ATOM 754 C CA . ALA A 1 93 ? 6.772 6.388 -11.343 1.00 87.12 93 ALA A CA 1
ATOM 755 C C . ALA A 1 93 ? 6.467 7.472 -12.381 1.00 87.12 93 ALA A C 1
ATOM 757 O O . ALA A 1 93 ? 6.824 8.639 -12.209 1.00 87.12 93 ALA A O 1
ATOM 758 N N . ARG A 1 94 ? 5.757 7.082 -13.439 1.00 85.75 94 ARG A N 1
ATOM 759 C CA . ARG A 1 94 ? 5.173 8.022 -14.392 1.00 85.75 94 ARG A CA 1
ATOM 760 C C . ARG A 1 94 ? 3.844 8.498 -13.829 1.00 85.75 94 ARG A C 1
ATOM 762 O O . ARG A 1 94 ? 2.948 7.694 -13.587 1.00 85.75 94 ARG A O 1
ATOM 769 N N . TRP A 1 95 ? 3.735 9.798 -13.589 1.00 74.12 95 TRP A N 1
ATOM 770 C CA . TRP A 1 95 ? 2.483 1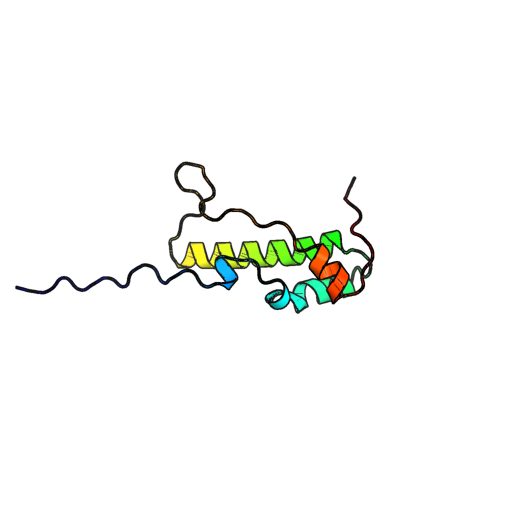0.386 -13.133 1.00 74.12 95 TRP A CA 1
ATOM 771 C C . TRP A 1 95 ? 1.456 10.343 -14.271 1.00 74.12 95 TRP A C 1
ATOM 773 O O . TRP A 1 95 ? 1.805 10.714 -15.396 1.00 74.12 95 TRP A O 1
ATOM 783 N N . PRO A 1 96 ? 0.215 9.892 -14.014 1.00 69.00 96 PRO A N 1
ATOM 784 C CA . PRO A 1 96 ? -0.844 9.999 -15.005 1.00 69.00 96 PRO A CA 1
ATOM 785 C C . PRO A 1 96 ? -1.060 11.480 -15.329 1.00 69.00 96 PRO A C 1
ATOM 787 O O . PRO A 1 96 ? -1.146 12.310 -14.421 1.00 69.00 96 PRO A O 1
ATOM 790 N N . SER A 1 97 ? -1.045 11.786 -16.625 1.00 59.88 97 SER A N 1
ATOM 791 C CA . SER A 1 97 ? -1.235 13.132 -17.179 1.00 59.88 97 SER A CA 1
ATOM 792 C C . SER A 1 97 ? -2.687 13.581 -17.084 1.00 59.88 97 SER A C 1
ATOM 794 O O . SER A 1 97 ? -3.572 12.701 -17.184 1.00 59.88 97 SER A O 1
#

Sequence (97 aa):
MSRPRRRPGPASMPPHVSEMQPDRYRDVAAGYLEAHPDDTFWAAMAVWKAYLAERRDWMRDNGVRRYVDGRDTLGTPRPPIAWVRLTFGTPEARWPS

Radius of gyration: 17.84 Å; chains: 1; bounding box: 34×27×64 Å

pLDDT: mean 85.69, std 15.09, range [42.41, 98.12]

Foldseek 3Di:
DDDPPPDPDQDDDDPLLLDPDLVVCVVQLVVVCVVVVQALPVSLVSSLVVSVVVNVVVCVVSVHDCDDPNDRPRDRDDRPSVCSCVVRVHDHHDDDD

Secondary structure (DSSP, 8-state):
-PPP--PPPPPPPPHHHHS--GGGGHHHHHHHHHH-TT-HHHHHHHHHHHHHHHHHHHHHHTT--SEETTEESS--PPP-HHHHHHHH---PPPPP-

Organism: Streptomyces chartreusis (NCBI:txid1969)